Protein AF-A0A1Q2D5L6-F1 (afdb_monomer_lite)

Secondary structure (DSSP, 8-state):
---------------PPPHHHHHHHHHHHHHHHHHHHHHHHHHHHHHHHHHHHHHHHHHHHHHHHHHHHHSS--SSHHHHHHTTSS-HHHHHHHHHTTTTTTS------

Structure (mmCIF, N/CA/C/O backbone):
data_AF-A0A1Q2D5L6-F1
#
_entry.id   AF-A0A1Q2D5L6-F1
#
loop_
_atom_site.group_PDB
_atom_site.id
_atom_site.type_symbol
_atom_site.label_atom_id
_atom_site.label_alt_id
_atom_site.label_comp_id
_atom_site.label_asym_id
_atom_site.label_entity_id
_atom_site.label_seq_id
_atom_site.pdbx_PDB_ins_code
_atom_site.Cartn_x
_atom_site.Cartn_y
_atom_site.Cartn_z
_atom_site.occupancy
_atom_site.B_iso_or_equiv
_atom_site.auth_seq_id
_atom_site.auth_comp_id
_atom_site.auth_asym_id
_atom_site.auth_atom_id
_atom_site.pdbx_PDB_model_num
ATOM 1 N N . MET A 1 1 ? -40.035 50.352 61.387 1.00 49.88 1 MET A N 1
ATOM 2 C CA . MET A 1 1 ? -40.475 49.078 60.783 1.00 49.88 1 MET A CA 1
ATOM 3 C C . MET A 1 1 ? -40.603 49.311 59.284 1.00 49.88 1 MET A C 1
ATOM 5 O O . MET A 1 1 ? -41.514 50.021 58.892 1.00 49.88 1 MET A O 1
ATOM 9 N N . ILE A 1 2 ? -39.647 48.843 58.475 1.00 48.84 2 ILE A N 1
ATOM 10 C CA . ILE A 1 2 ? -39.749 48.794 57.005 1.00 48.84 2 ILE A CA 1
ATOM 11 C C . ILE A 1 2 ? -39.213 47.422 56.594 1.00 48.84 2 ILE A C 1
ATOM 13 O O . ILE A 1 2 ? -38.110 47.046 56.987 1.00 48.84 2 ILE A O 1
ATOM 17 N N . GLU A 1 3 ? -40.061 46.664 55.905 1.00 60.16 3 GLU A N 1
ATOM 18 C CA . GLU A 1 3 ? -39.884 45.263 55.533 1.00 60.16 3 GLU A CA 1
ATOM 19 C C . GLU A 1 3 ? -38.658 45.019 54.649 1.00 60.16 3 GLU A C 1
ATOM 21 O O . GLU A 1 3 ? -38.450 45.651 53.611 1.00 60.16 3 GLU A O 1
ATOM 26 N N . THR A 1 4 ? -37.867 44.024 55.036 1.00 63.00 4 THR A N 1
ATOM 27 C CA . THR A 1 4 ? -36.752 43.497 54.257 1.00 63.00 4 THR A CA 1
ATOM 28 C C . THR A 1 4 ? -37.297 42.744 53.041 1.00 63.00 4 THR A C 1
ATOM 30 O O . THR A 1 4 ? -37.830 41.642 53.165 1.00 63.00 4 THR A O 1
ATOM 33 N N . SER A 1 5 ? -37.147 43.319 51.845 1.00 64.62 5 SER A N 1
ATOM 34 C CA . SER A 1 5 ? -37.474 42.653 50.579 1.00 64.62 5 SER A CA 1
ATOM 35 C C . SER A 1 5 ? -36.659 41.367 50.413 1.00 64.62 5 SER A C 1
ATOM 37 O O . SER A 1 5 ? -35.468 41.386 50.093 1.00 64.62 5 SER A O 1
ATOM 39 N N . LYS A 1 6 ? -37.309 40.221 50.627 1.00 70.12 6 LYS A N 1
ATOM 40 C CA . LYS A 1 6 ? -36.737 38.890 50.420 1.00 70.12 6 LYS A CA 1
ATOM 41 C C . LYS A 1 6 ? -36.634 38.611 48.917 1.00 70.12 6 LYS A C 1
ATOM 43 O O . LYS A 1 6 ? -37.571 38.123 48.293 1.00 70.12 6 LYS A O 1
ATOM 48 N N . LYS A 1 7 ? -35.483 38.927 48.322 1.00 69.94 7 LYS A N 1
ATOM 49 C CA . LYS A 1 7 ? -35.175 38.620 46.918 1.00 69.94 7 LYS A CA 1
ATOM 50 C C . LYS A 1 7 ? -35.063 37.095 46.748 1.00 69.94 7 LYS A C 1
ATOM 52 O O . LYS A 1 7 ? -34.096 36.488 47.203 1.00 69.94 7 LYS A O 1
ATOM 57 N N . MET A 1 8 ? -36.065 36.460 46.135 1.00 66.75 8 MET A N 1
ATOM 58 C CA . MET A 1 8 ? -36.020 35.033 45.793 1.00 66.75 8 MET A CA 1
ATOM 59 C C . MET A 1 8 ? -35.031 34.806 44.644 1.00 66.75 8 MET A C 1
ATOM 61 O O . MET A 1 8 ? -35.297 35.163 43.500 1.00 66.75 8 MET A O 1
ATOM 65 N N . ILE A 1 9 ? -33.873 34.218 44.951 1.00 73.44 9 ILE A N 1
ATOM 66 C CA . ILE A 1 9 ? -32.908 33.760 43.947 1.00 73.44 9 ILE A CA 1
ATOM 67 C C . ILE A 1 9 ? -33.416 32.431 43.378 1.00 73.44 9 ILE A C 1
ATOM 69 O O . ILE A 1 9 ? -33.378 31.402 44.053 1.00 73.44 9 ILE A O 1
ATOM 73 N N . ILE A 1 10 ? -33.891 32.449 42.132 1.00 74.75 10 ILE A N 1
ATOM 74 C CA . ILE A 1 10 ? -34.240 31.238 41.383 1.00 74.75 10 ILE A CA 1
ATOM 75 C C . ILE A 1 10 ? -32.929 30.528 41.020 1.00 74.75 10 ILE A C 1
ATOM 77 O O . ILE A 1 10 ? -32.187 30.969 40.143 1.00 74.75 10 ILE A O 1
ATOM 81 N N . LYS A 1 11 ? -32.609 29.440 41.727 1.00 70.44 11 LYS A N 1
ATOM 82 C CA . LYS A 1 11 ? -31.463 28.578 41.409 1.00 70.44 11 LYS A CA 1
ATOM 83 C C . LYS A 1 11 ? -31.795 27.782 40.142 1.00 70.44 11 LYS A C 1
ATOM 85 O O . LYS A 1 11 ? -32.588 26.845 40.197 1.00 70.44 11 LYS A O 1
ATOM 90 N N . GLN A 1 12 ? -31.198 28.143 39.007 1.00 72.75 12 GLN A N 1
ATOM 91 C CA . GLN A 1 12 ? -31.273 27.317 37.801 1.00 72.75 12 GLN A CA 1
ATOM 92 C C . GLN A 1 12 ? -30.523 26.003 38.053 1.00 72.75 12 GLN A C 1
ATOM 94 O O . GLN A 1 12 ? -29.337 26.001 38.389 1.00 72.75 12 GLN A O 1
ATOM 99 N N . LYS A 1 13 ? -31.233 24.877 37.965 1.00 74.31 13 LYS A N 1
ATOM 100 C CA . LYS A 1 13 ? -30.652 23.545 38.135 1.00 74.31 13 LYS A CA 1
ATOM 101 C C . LYS A 1 13 ? -30.053 23.124 36.796 1.00 74.31 13 LYS A C 1
ATOM 103 O O . LYS A 1 13 ? -30.771 22.624 35.938 1.00 74.31 13 LYS A O 1
ATOM 108 N N . ASN A 1 14 ? -28.751 23.333 36.621 1.00 72.94 14 ASN A N 1
ATOM 109 C CA . ASN A 1 14 ? -28.037 22.814 35.457 1.00 72.94 14 ASN A CA 1
ATOM 110 C C . ASN A 1 14 ? -28.062 21.281 35.516 1.00 72.94 14 ASN A C 1
ATOM 112 O O . ASN A 1 14 ? -27.433 20.673 36.383 1.00 72.94 14 ASN A O 1
ATOM 116 N N . GLN A 1 15 ? -28.831 20.663 34.623 1.00 76.81 15 GLN A N 1
ATOM 117 C CA . GLN A 1 15 ? -28.791 19.224 34.403 1.00 76.81 15 GLN A CA 1
ATOM 118 C C . GLN A 1 15 ? -27.516 18.931 33.603 1.00 76.81 15 GLN A C 1
ATOM 120 O O . GLN A 1 15 ? -27.427 19.267 32.427 1.00 76.81 15 GLN A O 1
ATOM 125 N N . GLY A 1 16 ? -26.485 18.425 34.281 1.00 74.62 16 GLY A N 1
ATOM 126 C CA . GLY A 1 16 ? -25.241 17.990 33.645 1.00 74.62 16 GLY A CA 1
ATOM 127 C C . GLY A 1 16 ? -25.377 16.585 33.059 1.00 74.62 16 GLY A C 1
ATOM 128 O O . GLY A 1 16 ? -26.187 15.793 33.541 1.00 74.62 16 GLY A O 1
ATOM 129 N N . PHE A 1 17 ? -24.564 16.291 32.042 1.00 80.81 17 PHE A N 1
ATOM 130 C CA . PHE A 1 17 ? -24.462 14.972 31.417 1.00 80.81 17 PHE A CA 1
ATOM 131 C C . PHE A 1 17 ? -24.247 13.866 32.452 1.00 80.81 17 PHE A C 1
ATOM 133 O O . PHE A 1 17 ? -23.477 14.019 33.406 1.00 80.81 17 PHE A O 1
ATOM 140 N N . THR A 1 18 ? -24.920 12.738 32.249 1.00 89.00 18 THR A N 1
ATOM 141 C CA . THR A 1 18 ? -24.772 11.566 33.120 1.00 89.00 18 THR A CA 1
ATOM 142 C C . THR A 1 18 ? -23.630 10.666 32.644 1.00 89.00 18 THR A C 1
ATOM 144 O O . THR A 1 18 ? -23.288 10.629 31.463 1.00 89.00 18 THR A O 1
ATOM 147 N N . LEU A 1 19 ? -23.052 9.873 33.553 1.00 91.56 19 LEU A N 1
ATOM 148 C CA . LEU A 1 19 ? -22.077 8.839 33.171 1.00 91.56 19 LEU A CA 1
ATOM 149 C C . LEU A 1 19 ? -22.690 7.802 32.216 1.00 91.56 19 LEU A C 1
ATOM 151 O O . LEU A 1 19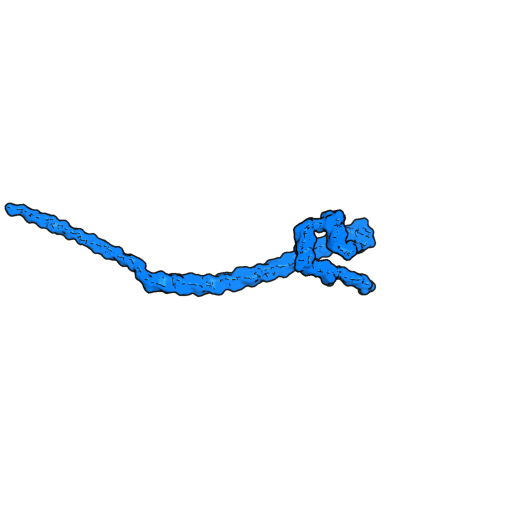 ? -22.007 7.286 31.334 1.00 91.56 19 LEU A O 1
ATOM 155 N N . LEU A 1 20 ? -23.988 7.532 32.377 1.00 91.50 20 LEU A N 1
ATOM 156 C CA . LEU A 1 20 ? -24.741 6.611 31.532 1.00 91.50 20 LEU A CA 1
ATOM 157 C C . LEU A 1 20 ? -24.808 7.100 30.077 1.00 91.50 20 LEU A C 1
ATOM 159 O O . LEU A 1 20 ? -24.657 6.301 29.158 1.00 91.50 20 LEU A O 1
ATOM 163 N N . GLU A 1 21 ? -24.952 8.408 29.863 1.00 91.38 21 GLU A N 1
ATOM 164 C CA . GLU A 1 21 ? -24.908 9.013 28.527 1.00 91.38 21 GLU A CA 1
ATOM 165 C C . GLU A 1 21 ? -23.565 8.783 27.836 1.00 91.38 21 GLU A C 1
ATOM 167 O O . GLU A 1 21 ? -23.532 8.337 26.691 1.00 91.38 21 GLU A O 1
ATOM 172 N N . MET A 1 22 ? -22.451 9.015 28.536 1.00 91.88 22 MET A N 1
ATOM 173 C CA . MET A 1 22 ? -21.122 8.791 27.954 1.00 91.88 22 MET A CA 1
ATOM 174 C C . MET A 1 22 ? -20.876 7.313 27.635 1.00 91.88 22 MET A C 1
ATOM 176 O O . MET A 1 22 ? -20.260 7.002 26.617 1.00 91.88 22 MET A O 1
ATOM 180 N N . LEU A 1 23 ? -21.406 6.395 28.448 1.00 93.38 23 LEU A N 1
ATOM 181 C CA . LEU A 1 23 ? -21.307 4.957 28.199 1.00 93.38 23 LEU A CA 1
ATOM 182 C C . LEU A 1 23 ? -22.025 4.544 26.905 1.00 93.38 23 LEU A C 1
ATOM 184 O O . LEU A 1 23 ? -21.459 3.806 26.098 1.00 93.38 23 LEU A O 1
ATOM 188 N N . VAL A 1 24 ? -23.236 5.058 26.673 1.00 94.06 24 VAL A N 1
ATOM 189 C CA . VAL A 1 24 ? -23.986 4.786 25.435 1.00 94.06 24 VAL A CA 1
ATOM 190 C C . VAL A 1 24 ? -23.284 5.399 24.219 1.00 94.06 24 VAL A C 1
ATOM 192 O O . VAL A 1 24 ? -23.201 4.759 23.172 1.00 94.06 24 VAL A O 1
ATOM 195 N N . VAL A 1 25 ? -22.711 6.599 24.351 1.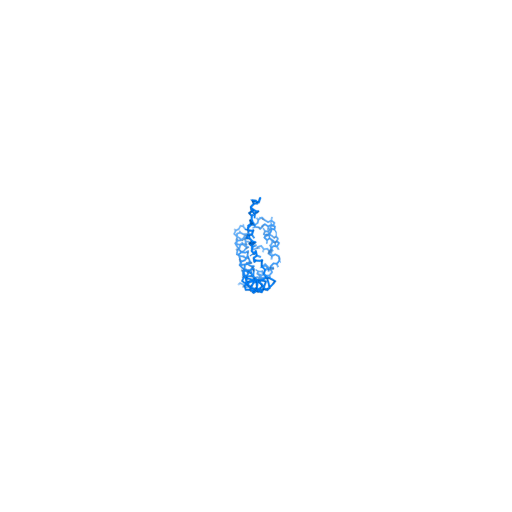00 95.31 25 VAL A N 1
ATOM 196 C CA . VAL A 1 25 ? -21.972 7.255 23.259 1.00 95.31 25 VAL A CA 1
ATOM 197 C C . VAL A 1 25 ? -20.740 6.445 22.845 1.00 95.31 25 VAL A C 1
ATOM 199 O O . VAL A 1 25 ? -20.546 6.199 21.653 1.00 95.31 25 VAL A O 1
ATOM 202 N N . LEU A 1 26 ? -19.934 5.975 23.803 1.00 94.25 26 LEU A N 1
ATOM 203 C CA . LEU A 1 26 ? -18.768 5.135 23.502 1.00 94.25 26 LEU A CA 1
ATOM 204 C C . LEU A 1 26 ? -19.181 3.815 22.839 1.00 94.25 26 LEU A C 1
ATOM 206 O O . LEU A 1 26 ? -18.547 3.378 21.876 1.00 94.25 26 LEU A O 1
ATOM 210 N N . LEU A 1 27 ? -20.285 3.216 23.290 1.00 95.06 27 LEU A N 1
ATOM 211 C CA . LEU A 1 27 ? -20.837 2.010 22.679 1.00 95.06 27 LEU A CA 1
ATOM 212 C C . LEU A 1 27 ? -21.230 2.240 21.211 1.00 95.06 27 LEU A C 1
ATOM 214 O O . LEU A 1 27 ? -20.874 1.437 20.353 1.00 95.06 27 LEU A O 1
ATOM 218 N N . ILE A 1 28 ? -21.878 3.358 20.883 1.00 95.81 28 ILE A N 1
ATOM 219 C CA . ILE A 1 28 ? -22.250 3.668 19.494 1.00 95.81 28 ILE A CA 1
ATOM 220 C C . ILE A 1 28 ? -21.003 3.915 18.629 1.00 95.81 28 ILE A C 1
ATOM 222 O O . ILE A 1 28 ? -20.886 3.342 17.545 1.00 95.81 28 ILE A O 1
ATOM 226 N N . VAL A 1 29 ? -20.043 4.723 19.099 1.00 95.31 29 VAL A N 1
ATOM 227 C CA . VAL A 1 29 ? -18.829 5.063 18.327 1.00 95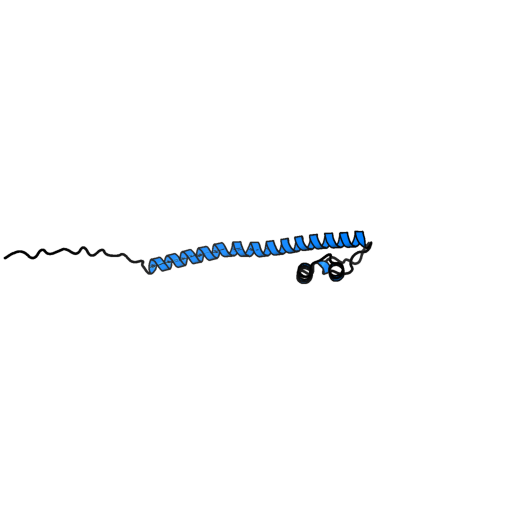.31 29 VAL A CA 1
ATOM 228 C C . VAL A 1 29 ? -17.990 3.820 18.012 1.00 95.31 29 VAL A C 1
ATOM 230 O O . VAL A 1 29 ? -17.485 3.690 16.897 1.00 95.31 29 VAL A O 1
ATOM 233 N N . THR A 1 30 ? -17.878 2.872 18.947 1.00 95.44 30 THR A N 1
ATOM 234 C CA . THR A 1 30 ? -17.138 1.617 18.710 1.00 95.44 30 THR A CA 1
ATOM 235 C C . THR A 1 30 ? -17.766 0.766 17.605 1.00 95.44 30 THR A C 1
ATOM 237 O O . THR A 1 30 ? -17.049 0.296 16.719 1.00 95.44 30 THR A O 1
ATOM 240 N N . VAL A 1 31 ? -19.097 0.627 17.593 1.00 94.69 31 VAL A N 1
ATOM 241 C CA . VAL A 1 31 ? -19.826 -0.100 16.539 1.00 94.69 31 VAL A CA 1
ATOM 242 C C . VAL A 1 31 ? -19.636 0.575 15.180 1.00 94.69 31 VAL A C 1
ATOM 244 O O . VAL A 1 31 ? -19.372 -0.107 14.189 1.00 94.69 31 VAL A O 1
ATOM 247 N N . LEU A 1 32 ? -19.697 1.911 15.127 1.00 94.19 32 LEU A N 1
ATOM 248 C CA . LEU A 1 32 ? -19.437 2.658 13.894 1.00 94.19 32 LEU A CA 1
ATOM 249 C C . LEU A 1 32 ? -18.017 2.392 13.367 1.00 94.19 32 LEU A C 1
ATOM 251 O O . LEU A 1 32 ? -17.863 2.043 12.200 1.00 94.19 32 LEU A O 1
ATOM 255 N N . ILE A 1 33 ? -16.979 2.461 14.206 1.00 92.31 33 ILE A N 1
ATOM 256 C CA . ILE A 1 33 ? -15.589 2.206 13.777 1.00 92.31 33 ILE A CA 1
ATOM 257 C C . ILE A 1 33 ? -15.431 0.800 13.169 1.00 92.31 33 ILE A C 1
ATOM 259 O O . ILE A 1 33 ? -14.822 0.659 12.105 1.00 92.31 33 ILE A O 1
ATOM 263 N N . ILE A 1 34 ? -16.022 -0.227 13.791 1.00 90.56 34 ILE A N 1
ATOM 264 C CA . ILE A 1 34 ? -15.967 -1.618 13.305 1.00 90.56 34 ILE A CA 1
ATOM 265 C C . ILE A 1 34 ? -16.612 -1.766 11.921 1.00 90.56 34 ILE A C 1
ATOM 267 O O . ILE A 1 34 ? -16.125 -2.555 11.118 1.00 90.56 34 ILE A O 1
ATOM 271 N N . LEU A 1 35 ? -17.671 -1.011 11.612 1.00 88.06 35 LEU A N 1
ATOM 272 C CA . LEU A 1 35 ? -18.322 -1.044 10.296 1.00 88.06 35 LEU A CA 1
ATOM 273 C C . LEU A 1 35 ? -17.548 -0.256 9.225 1.00 88.06 35 LEU A C 1
ATOM 275 O O . LEU A 1 35 ? -17.564 -0.634 8.053 1.00 88.06 35 LEU A O 1
ATOM 279 N N . PHE A 1 36 ? -16.837 0.807 9.608 1.00 81.75 36 PHE A N 1
ATOM 280 C CA . PHE A 1 36 ? -16.077 1.650 8.676 1.00 81.75 36 PHE A CA 1
ATOM 281 C C . PHE A 1 36 ? -14.716 1.053 8.276 1.00 81.75 36 PHE A C 1
ATOM 283 O O . PHE A 1 36 ? -14.343 1.109 7.102 1.00 81.75 36 PHE A O 1
ATOM 290 N N . ILE A 1 37 ? -13.982 0.438 9.211 1.00 80.81 37 ILE A N 1
ATOM 291 C CA . ILE A 1 37 ? -12.666 -0.178 8.949 1.00 80.81 37 ILE A CA 1
ATOM 292 C C . ILE A 1 37 ? -12.667 -1.226 7.811 1.00 80.81 37 ILE A C 1
ATOM 294 O O . ILE A 1 37 ? -11.790 -1.142 6.946 1.00 80.81 37 ILE A O 1
ATOM 298 N N . PRO A 1 38 ? -13.594 -2.206 7.737 1.00 75.75 38 PRO A N 1
ATOM 299 C CA . PRO A 1 38 ? -13.526 -3.268 6.731 1.00 75.75 38 PRO A CA 1
ATOM 300 C C . PRO A 1 38 ? -13.662 -2.738 5.301 1.00 75.75 38 PRO A C 1
ATOM 302 O O . PRO A 1 38 ? -13.112 -3.337 4.374 1.00 75.75 38 PRO A O 1
ATOM 305 N N . ASN A 1 39 ? -14.345 -1.604 5.114 1.00 67.31 39 ASN A N 1
ATOM 306 C CA . ASN A 1 39 ? -14.446 -0.945 3.815 1.00 67.31 39 ASN A CA 1
ATOM 307 C C . ASN A 1 39 ? -13.100 -0.328 3.378 1.00 67.31 39 ASN A C 1
ATOM 309 O O . ASN A 1 39 ? -12.729 -0.395 2.208 1.00 67.31 39 ASN A O 1
ATOM 313 N N . VAL A 1 40 ? -12.310 0.189 4.325 1.00 66.56 40 VAL A N 1
ATOM 314 C CA . VAL A 1 40 ? -10.995 0.797 4.052 1.00 66.56 40 VAL A CA 1
ATOM 315 C C . VAL A 1 40 ? -9.941 -0.254 3.674 1.00 66.56 40 VAL A C 1
ATOM 317 O O . VAL A 1 40 ? -9.113 -0.018 2.793 1.00 66.56 40 VAL A O 1
ATOM 320 N N . THR A 1 41 ? -9.966 -1.439 4.291 1.00 60.94 41 THR A N 1
ATOM 321 C CA . THR A 1 41 ? -8.944 -2.480 4.055 1.00 60.94 41 THR A CA 1
ATOM 322 C C . THR A 1 41 ? -9.060 -3.133 2.673 1.00 60.94 41 THR A C 1
ATOM 324 O O . THR A 1 41 ? -8.038 -3.389 2.033 1.00 60.94 41 THR A O 1
ATOM 327 N N . LYS A 1 42 ? -10.279 -3.353 2.156 1.00 59.56 42 LYS A N 1
ATOM 328 C CA . LYS A 1 42 ? -10.482 -3.992 0.838 1.00 59.56 42 LYS A CA 1
ATOM 329 C C . LYS A 1 42 ? -9.931 -3.151 -0.318 1.00 59.56 42 LYS A C 1
ATOM 331 O O . LYS A 1 42 ? -9.338 -3.705 -1.244 1.00 59.56 42 LYS A O 1
ATOM 336 N N . GLN A 1 43 ? -10.027 -1.824 -0.226 1.00 57.91 43 GLN A N 1
ATOM 337 C CA . GLN A 1 43 ? -9.517 -0.917 -1.259 1.00 57.91 43 GLN A CA 1
ATOM 338 C C . GLN A 1 43 ? -7.994 -1.017 -1.425 1.00 57.91 43 GLN A C 1
ATOM 340 O O . GLN A 1 43 ? -7.508 -1.002 -2.550 1.00 57.91 43 GLN A O 1
ATOM 345 N N . ARG A 1 44 ? -7.235 -1.212 -0.338 1.00 61.22 44 ARG A N 1
ATOM 346 C CA . ARG A 1 44 ? -5.763 -1.302 -0.399 1.00 61.22 44 ARG A CA 1
ATOM 347 C C . ARG A 1 44 ? -5.273 -2.500 -1.217 1.00 61.22 44 ARG A C 1
ATOM 349 O O . ARG A 1 44 ? -4.331 -2.362 -1.990 1.00 61.22 44 ARG A O 1
ATOM 356 N N . SER A 1 45 ? -5.933 -3.652 -1.078 1.00 61.59 45 SER A N 1
ATOM 357 C CA . SER A 1 45 ? -5.582 -4.866 -1.833 1.00 61.59 45 SER A CA 1
ATOM 358 C C . SER A 1 45 ? -5.891 -4.741 -3.330 1.00 61.59 45 SER A C 1
ATOM 360 O O . SER A 1 45 ? -5.022 -5.001 -4.158 1.00 61.59 45 SER A O 1
ATOM 362 N N . MET A 1 46 ? -7.078 -4.233 -3.682 1.00 61.03 46 MET A N 1
ATOM 363 C CA . MET A 1 46 ? -7.463 -3.997 -5.079 1.00 61.03 46 MET A CA 1
ATOM 364 C C . MET A 1 46 ? -6.597 -2.929 -5.756 1.00 61.03 46 MET A C 1
ATOM 366 O O . MET A 1 46 ? -6.334 -3.018 -6.954 1.00 61.03 46 MET A O 1
ATOM 370 N N . ILE A 1 47 ? -6.152 -1.915 -5.008 1.00 61.56 47 ILE A N 1
ATOM 371 C CA . ILE A 1 47 ? -5.217 -0.906 -5.515 1.00 61.56 47 ILE A CA 1
ATOM 372 C C . ILE A 1 47 ? -3.866 -1.555 -5.827 1.00 61.56 47 ILE A C 1
ATOM 374 O O . ILE A 1 47 ? -3.354 -1.347 -6.920 1.00 61.56 47 ILE A O 1
ATOM 378 N N . SER A 1 48 ? -3.337 -2.409 -4.945 1.00 71.50 48 SER A N 1
ATOM 379 C CA . SER A 1 48 ? -2.053 -3.089 -5.175 1.00 71.50 48 SER A CA 1
ATOM 380 C C . SER A 1 48 ? -2.062 -3.995 -6.418 1.00 71.50 48 SER A C 1
ATOM 382 O O . SER A 1 48 ? -1.087 -4.017 -7.171 1.00 71.50 48 SER A O 1
ATOM 384 N N . GLU A 1 49 ? -3.166 -4.696 -6.693 1.00 73.75 49 GLU A N 1
ATOM 385 C CA . GLU A 1 49 ? -3.297 -5.500 -7.918 1.00 73.75 49 GLU A CA 1
ATOM 386 C C . GLU A 1 49 ? -3.386 -4.636 -9.181 1.00 73.75 49 GLU A C 1
ATOM 388 O O . GLU A 1 49 ? -2.711 -4.920 -10.174 1.00 73.75 49 GLU A O 1
ATOM 393 N N . LYS A 1 50 ? -4.163 -3.545 -9.143 1.00 77.44 50 LYS A N 1
ATOM 394 C CA . LYS A 1 50 ? -4.241 -2.587 -10.257 1.00 77.44 50 LYS A CA 1
ATOM 395 C C . LYS A 1 50 ? -2.901 -1.898 -10.513 1.00 77.44 50 LYS A C 1
ATOM 397 O O . LYS A 1 50 ? -2.527 -1.718 -11.668 1.00 77.44 50 LYS A O 1
ATOM 402 N N . GLU A 1 51 ? -2.164 -1.560 -9.459 1.00 75.88 51 GLU A N 1
ATOM 403 C CA . GLU A 1 51 ? -0.806 -1.018 -9.543 1.00 75.88 51 GLU A CA 1
ATOM 404 C C . GLU A 1 51 ? 0.149 -2.008 -10.218 1.00 75.88 51 GLU A C 1
ATOM 406 O O . GLU A 1 51 ? 0.892 -1.620 -11.121 1.00 75.88 51 GLU A O 1
ATOM 411 N N . LYS A 1 52 ? 0.101 -3.293 -9.837 1.00 79.00 52 LYS A N 1
ATOM 412 C CA . LY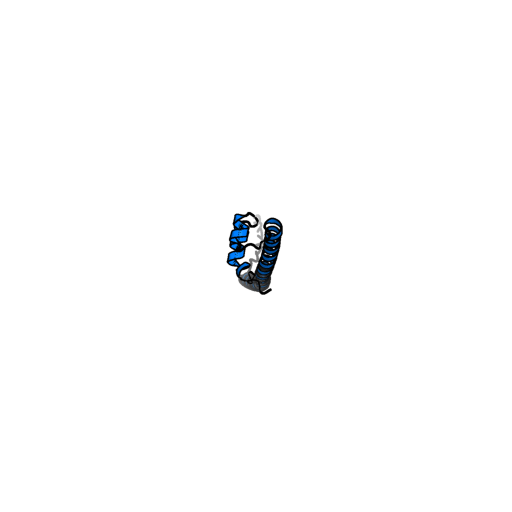S A 1 52 ? 0.920 -4.341 -10.464 1.00 79.00 52 LYS A CA 1
ATOM 413 C C . LYS A 1 52 ? 0.570 -4.522 -11.943 1.00 79.00 52 LYS A C 1
ATOM 415 O O . LYS A 1 52 ? 1.475 -4.612 -12.773 1.00 79.00 52 LYS A O 1
ATOM 420 N N . ALA A 1 53 ? -0.719 -4.546 -12.283 1.00 79.94 53 ALA A N 1
ATOM 421 C CA . ALA A 1 53 ? -1.178 -4.662 -13.667 1.00 79.94 53 ALA A CA 1
ATOM 422 C C . ALA A 1 53 ? -0.745 -3.455 -14.517 1.00 79.94 53 ALA A C 1
ATOM 424 O O . ALA A 1 53 ? -0.219 -3.631 -15.616 1.00 79.94 53 ALA A O 1
ATOM 425 N N . GLY A 1 54 ? -0.890 -2.236 -13.986 1.00 82.69 54 GLY A N 1
ATOM 426 C CA . GLY A 1 54 ? -0.444 -1.012 -14.652 1.00 82.69 54 GLY A CA 1
ATOM 427 C C . GLY A 1 54 ? 1.066 -0.991 -14.884 1.00 82.69 54 GLY A C 1
ATOM 428 O O . GLY A 1 54 ? 1.512 -0.710 -15.994 1.00 82.69 54 GLY A O 1
ATOM 429 N N . LEU A 1 55 ? 1.856 -1.362 -13.871 1.00 82.44 55 LEU A N 1
ATOM 430 C CA . LEU A 1 55 ? 3.313 -1.443 -13.997 1.00 82.44 55 LEU A CA 1
ATOM 431 C C . LEU A 1 55 ? 3.743 -2.505 -15.018 1.00 82.44 55 LEU A C 1
ATO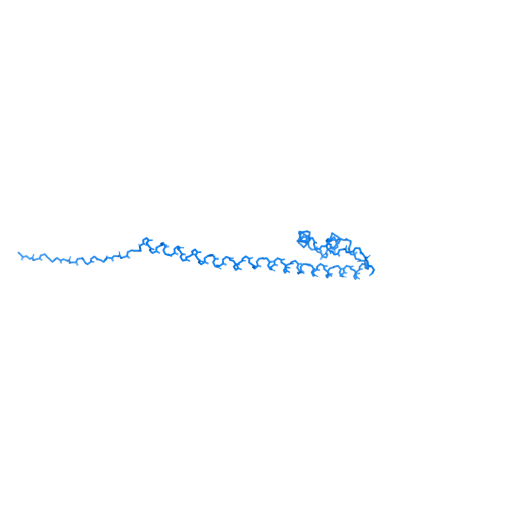M 433 O O . LEU A 1 55 ? 4.640 -2.250 -15.815 1.00 82.44 55 LEU A O 1
ATOM 437 N N . THR A 1 56 ? 3.072 -3.660 -15.039 1.00 81.75 56 THR A N 1
ATOM 438 C CA . THR A 1 56 ? 3.319 -4.708 -16.043 1.00 81.75 56 THR A CA 1
ATOM 439 C C . THR A 1 56 ? 3.084 -4.174 -17.453 1.00 81.75 56 THR A C 1
ATOM 441 O O . THR A 1 56 ? 3.928 -4.369 -18.320 1.00 81.75 56 THR A O 1
ATOM 444 N N . LYS A 1 57 ? 1.989 -3.434 -17.673 1.00 83.00 57 LYS A N 1
ATOM 445 C CA . LYS A 1 57 ? 1.678 -2.876 -18.993 1.00 83.00 57 LYS A CA 1
ATOM 446 C C . LYS A 1 57 ? 2.710 -1.846 -19.455 1.00 83.00 57 LYS A C 1
ATOM 448 O O . LYS A 1 57 ? 3.086 -1.851 -20.621 1.00 83.00 57 LYS A O 1
ATOM 453 N N . VAL A 1 58 ? 3.182 -0.991 -18.546 1.00 84.75 58 VAL A N 1
ATOM 454 C CA . VAL A 1 58 ? 4.250 -0.026 -18.850 1.00 84.75 58 VAL A CA 1
ATOM 455 C C . VAL A 1 58 ? 5.523 -0.758 -19.261 1.00 84.75 58 VAL A C 1
ATOM 457 O O . VAL A 1 58 ? 6.086 -0.427 -20.298 1.00 84.75 58 VAL A O 1
ATOM 460 N N . ILE A 1 59 ? 5.944 -1.769 -18.493 1.00 83.44 59 ILE A N 1
ATOM 461 C CA . ILE A 1 59 ? 7.146 -2.557 -18.796 1.00 83.44 59 ILE A CA 1
ATOM 462 C C . ILE A 1 59 ? 7.006 -3.270 -20.145 1.00 83.44 59 ILE A C 1
ATOM 464 O O . ILE A 1 59 ? 7.936 -3.212 -20.937 1.00 83.44 59 ILE A O 1
ATOM 468 N N . GLU A 1 60 ? 5.856 -3.879 -20.448 1.00 81.31 60 GLU A N 1
ATOM 469 C CA . GLU A 1 60 ? 5.599 -4.492 -21.762 1.00 81.31 60 GLU A CA 1
ATOM 470 C C . GLU A 1 60 ? 5.778 -3.488 -22.910 1.00 81.31 60 GLU A C 1
ATOM 472 O O . GLU A 1 60 ? 6.450 -3.798 -23.890 1.00 81.31 60 GLU A O 1
ATOM 477 N N . THR A 1 61 ? 5.250 -2.267 -22.774 1.00 83.81 61 THR A N 1
ATOM 478 C CA . THR A 1 61 ? 5.450 -1.211 -23.778 1.00 83.81 61 THR A CA 1
ATOM 479 C C . THR A 1 61 ? 6.923 -0.809 -23.906 1.00 83.81 61 THR A C 1
ATOM 481 O O . THR A 1 61 ? 7.395 -0.582 -25.014 1.00 83.81 61 THR A O 1
ATOM 484 N N . GLN A 1 62 ? 7.675 -0.758 -22.802 1.00 82.44 62 GLN A N 1
ATOM 485 C CA . GLN A 1 62 ? 9.113 -0.459 -22.843 1.00 82.44 62 GLN A CA 1
ATOM 486 C C . GLN A 1 62 ? 9.928 -1.580 -23.504 1.00 82.44 62 GLN A C 1
ATOM 488 O O . GLN A 1 62 ? 10.844 -1.303 -24.271 1.00 82.44 62 GLN A O 1
ATOM 493 N N . VAL A 1 63 ? 9.579 -2.842 -23.243 1.00 83.38 63 VAL A N 1
ATOM 494 C CA . VAL A 1 63 ? 10.175 -4.018 -23.900 1.00 83.38 63 VAL A CA 1
ATOM 495 C C . VAL A 1 63 ? 9.935 -3.973 -25.407 1.00 83.38 63 VAL A C 1
ATOM 497 O O . VAL A 1 63 ? 10.851 -4.232 -26.184 1.00 83.38 63 VAL A O 1
ATOM 500 N N . GLU A 1 64 ? 8.716 -3.631 -25.819 1.00 81.38 64 GLU A N 1
ATOM 501 C CA . GLU A 1 64 ? 8.360 -3.503 -27.231 1.00 81.38 64 GLU A CA 1
ATOM 502 C C . GLU A 1 64 ? 9.142 -2.369 -27.906 1.00 81.38 64 GLU A C 1
ATOM 504 O O . GLU A 1 64 ? 9.710 -2.578 -28.974 1.00 81.38 64 GLU A O 1
ATOM 509 N N . MET A 1 65 ? 9.273 -1.206 -27.259 1.00 82.81 65 MET A N 1
ATOM 510 C CA . MET A 1 65 ? 10.110 -0.113 -27.773 1.00 82.81 65 MET A CA 1
ATOM 511 C C . MET A 1 65 ? 11.586 -0.507 -27.883 1.00 82.81 65 MET A C 1
ATOM 513 O O . MET A 1 65 ? 12.208 -0.238 -28.908 1.00 82.81 65 MET A O 1
ATOM 517 N N . TYR A 1 66 ? 12.129 -1.212 -26.886 1.00 82.50 66 TYR A N 1
ATOM 518 C CA . TYR A 1 66 ? 13.497 -1.729 -26.947 1.00 82.50 66 TYR A CA 1
ATOM 519 C C . TYR A 1 66 ? 13.698 -2.668 -28.145 1.00 82.50 66 TYR A C 1
ATOM 521 O O . TYR A 1 66 ? 14.708 -2.564 -28.840 1.00 82.50 66 TYR A O 1
ATOM 529 N N . TYR A 1 67 ? 12.731 -3.551 -28.416 1.00 82.00 67 TYR A N 1
ATOM 530 C CA . TYR A 1 67 ? 12.767 -4.457 -29.566 1.00 82.00 67 TYR A CA 1
ATOM 531 C C . TYR A 1 67 ? 12.699 -3.709 -30.903 1.00 82.00 67 TYR A C 1
ATOM 533 O O . TYR A 1 67 ? 13.439 -4.046 -31.827 1.00 82.00 67 TYR A O 1
ATOM 541 N N . LEU A 1 68 ? 11.859 -2.675 -31.002 1.00 84.12 68 LEU A N 1
ATOM 542 C CA . LEU A 1 68 ? 11.756 -1.844 -32.205 1.00 84.12 68 LEU A CA 1
ATOM 543 C C . LEU A 1 68 ? 13.064 -1.100 -32.518 1.00 84.12 68 LEU A C 1
ATOM 545 O O . LEU A 1 68 ? 13.387 -0.919 -33.689 1.00 84.12 68 LEU A O 1
ATOM 549 N N . GLU A 1 69 ? 13.817 -0.692 -31.495 1.00 84.75 69 GLU A N 1
ATOM 550 C CA . GLU A 1 69 ? 15.066 0.062 -31.666 1.00 84.75 69 GLU A CA 1
ATOM 551 C C . GLU A 1 69 ? 16.301 -0.838 -31.834 1.00 84.75 69 GLU A C 1
ATOM 553 O O . GLU A 1 69 ? 17.168 -0.546 -32.657 1.00 84.75 69 GLU A O 1
ATOM 558 N N . ASN A 1 70 ? 16.383 -1.944 -31.089 1.00 83.69 70 ASN A N 1
ATOM 559 C CA . ASN A 1 70 ? 17.584 -2.787 -31.011 1.00 83.69 70 ASN A CA 1
ATOM 560 C C . ASN A 1 70 ? 17.439 -4.141 -31.727 1.00 83.69 70 ASN A C 1
ATOM 562 O O . ASN A 1 70 ? 18.391 -4.922 -31.764 1.00 83.69 70 ASN A O 1
ATOM 566 N N . GLY A 1 71 ? 16.254 -4.461 -32.261 1.00 80.12 71 GLY A N 1
ATOM 567 C CA . GLY A 1 71 ? 15.974 -5.710 -32.982 1.00 80.12 71 GLY A CA 1
ATOM 568 C C . GLY A 1 71 ? 16.068 -6.979 -32.126 1.00 80.12 71 GLY A C 1
ATOM 569 O O . GLY A 1 71 ? 16.055 -8.089 -32.656 1.00 80.12 71 GLY A O 1
ATOM 570 N N . SER A 1 72 ? 16.188 -6.835 -30.808 1.00 78.31 72 SER A N 1
ATOM 571 C CA . SER A 1 72 ? 16.336 -7.916 -29.837 1.00 78.31 72 SER A CA 1
ATOM 572 C C . SER A 1 72 ? 15.522 -7.607 -28.586 1.00 78.31 72 SER A C 1
ATOM 574 O O . SER A 1 72 ? 15.253 -6.448 -28.288 1.00 78.31 72 SER A O 1
ATOM 576 N N . TYR A 1 73 ? 15.076 -8.639 -27.872 1.00 77.19 73 TYR A N 1
ATOM 577 C CA . TYR A 1 73 ? 14.402 -8.448 -26.590 1.00 77.19 73 TYR A CA 1
ATOM 578 C C . TYR A 1 73 ? 15.427 -8.158 -25.484 1.00 77.19 73 TYR A C 1
ATOM 580 O O . TYR A 1 73 ? 16.522 -8.722 -25.511 1.00 77.19 73 TYR A O 1
ATOM 588 N N . PRO A 1 74 ? 15.083 -7.318 -24.494 1.00 74.06 74 PRO A N 1
ATOM 589 C CA . PRO A 1 74 ? 15.953 -7.056 -23.358 1.00 74.06 74 PRO A CA 1
ATOM 590 C C . PRO A 1 74 ? 16.078 -8.314 -22.487 1.00 74.06 74 PRO A C 1
ATOM 592 O O . PRO A 1 74 ? 15.081 -8.958 -22.157 1.00 74.06 74 PRO A O 1
ATOM 595 N N . SER A 1 75 ? 17.305 -8.636 -22.083 1.00 72.12 75 SER A N 1
ATOM 596 C CA . SER A 1 75 ? 17.635 -9.812 -21.265 1.00 72.12 75 SER A CA 1
ATOM 597 C C . SER A 1 75 ? 17.075 -9.739 -19.840 1.00 72.12 75 SER A C 1
ATOM 599 O O . SER A 1 75 ? 16.853 -10.763 -19.198 1.00 72.12 75 SER A O 1
ATOM 601 N N . ASP A 1 76 ? 16.856 -8.525 -19.330 1.00 71.19 76 ASP A N 1
ATOM 602 C CA . ASP A 1 76 ? 16.491 -8.262 -17.941 1.00 71.19 76 ASP A CA 1
ATOM 603 C C . ASP A 1 76 ? 15.958 -6.827 -17.758 1.00 71.19 76 ASP A C 1
ATOM 605 O O . ASP A 1 76 ? 16.153 -5.943 -18.596 1.00 71.19 76 ASP A O 1
ATOM 609 N N . ILE A 1 77 ? 15.290 -6.580 -16.620 1.00 74.38 77 ILE A N 1
ATOM 610 C CA . ILE A 1 77 ? 14.849 -5.230 -16.212 1.00 74.38 77 ILE A CA 1
ATOM 611 C C . ILE A 1 77 ? 16.046 -4.270 -16.138 1.00 74.38 77 ILE A C 1
ATOM 613 O O . ILE A 1 77 ? 15.900 -3.083 -16.433 1.00 74.38 77 ILE A O 1
ATOM 617 N N . ALA A 1 78 ? 17.227 -4.765 -15.752 1.00 71.62 78 ALA A N 1
ATOM 618 C CA . ALA A 1 78 ? 18.425 -3.943 -15.626 1.00 71.62 78 ALA A CA 1
ATOM 619 C C . ALA A 1 78 ? 18.873 -3.384 -16.986 1.00 71.62 78 ALA A C 1
ATOM 621 O O . ALA A 1 78 ? 19.290 -2.230 -17.049 1.00 71.62 78 ALA A O 1
ATOM 622 N N . THR A 1 79 ? 18.686 -4.134 -18.074 1.00 74.69 79 THR A N 1
ATOM 623 C CA . THR A 1 79 ? 18.900 -3.676 -19.453 1.00 74.69 79 THR A CA 1
ATOM 624 C C . THR A 1 79 ? 17.934 -2.547 -19.821 1.00 74.69 79 THR A C 1
ATOM 626 O O . THR A 1 79 ? 18.352 -1.531 -20.370 1.00 74.69 79 THR A O 1
ATOM 629 N N . LEU A 1 80 ? 16.654 -2.651 -19.452 1.00 77.62 80 LEU A N 1
ATOM 630 C CA . LEU A 1 80 ? 15.692 -1.560 -19.668 1.00 77.62 80 LEU A CA 1
ATOM 631 C C . LEU A 1 80 ? 16.016 -0.317 -18.824 1.00 77.62 80 LEU A C 1
ATOM 633 O O . LEU A 1 80 ? 15.840 0.808 -19.287 1.00 77.62 80 LEU A O 1
ATOM 637 N N . SER A 1 81 ? 16.514 -0.509 -17.602 1.00 80.31 81 SER A N 1
ATOM 638 C CA . SER A 1 81 ? 16.950 0.581 -16.722 1.00 80.31 81 SER A CA 1
ATOM 639 C C . SER A 1 81 ? 18.211 1.272 -17.241 1.00 80.31 81 SER A C 1
ATOM 641 O O . SER A 1 81 ? 18.294 2.497 -17.200 1.00 80.31 81 SER A O 1
ATOM 643 N N . SER A 1 82 ? 19.197 0.511 -17.723 1.00 78.12 82 SER A N 1
ATOM 644 C CA . SER A 1 82 ? 20.476 1.053 -18.195 1.00 78.12 82 SER A CA 1
ATOM 645 C C . SER A 1 82 ? 20.326 1.863 -19.480 1.00 78.12 82 SER A C 1
ATOM 647 O O . SER A 1 82 ? 21.045 2.840 -19.669 1.00 78.12 82 SER A O 1
ATOM 649 N N . HIS A 1 83 ? 19.351 1.506 -20.317 1.00 77.00 83 HIS A N 1
ATOM 650 C CA . HIS A 1 83 ? 19.010 2.247 -21.529 1.00 77.00 83 HIS A CA 1
ATOM 651 C C . HIS A 1 83 ? 17.962 3.353 -21.287 1.00 77.00 83 HIS A C 1
ATOM 653 O O . HIS A 1 83 ? 17.540 4.016 -22.228 1.00 77.00 83 HIS A O 1
ATOM 659 N N . GLY A 1 84 ? 17.551 3.587 -20.034 1.00 79.62 84 GLY A N 1
ATOM 660 C CA . GLY A 1 84 ? 16.687 4.712 -19.659 1.00 79.62 84 GLY A CA 1
ATOM 661 C C . GLY A 1 84 ? 15.188 4.521 -19.914 1.00 79.62 84 GLY A C 1
ATOM 662 O O . GLY A 1 84 ? 14.426 5.469 -19.740 1.00 79.62 84 GLY A O 1
ATOM 663 N N . TYR A 1 85 ? 14.738 3.317 -20.271 1.00 78.06 85 TYR A N 1
ATOM 664 C CA . TYR A 1 85 ? 13.314 3.025 -20.482 1.00 78.06 85 TYR A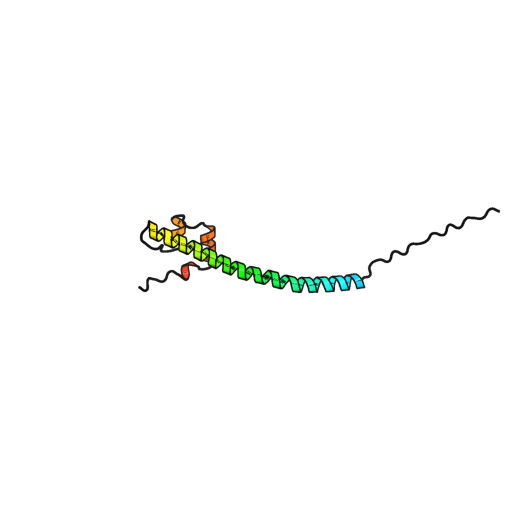 CA 1
ATOM 665 C C . TYR A 1 85 ? 12.525 2.903 -19.168 1.00 78.06 85 TYR A C 1
ATOM 667 O O . TYR A 1 85 ? 11.302 3.042 -19.161 1.00 78.06 85 TYR A O 1
ATOM 675 N N . LEU A 1 86 ? 13.201 2.637 -18.042 1.00 81.12 86 LEU A N 1
ATOM 676 C CA . LEU A 1 86 ? 12.582 2.519 -16.717 1.00 81.12 86 LEU A CA 1
ATOM 677 C C . LEU A 1 86 ? 13.252 3.435 -15.693 1.00 81.12 86 LEU A C 1
ATOM 679 O O . LEU A 1 86 ? 14.475 3.549 -15.648 1.00 81.12 86 LEU A O 1
ATOM 683 N N . SER A 1 87 ? 12.445 4.040 -14.819 1.00 83.19 87 SER A N 1
ATOM 684 C CA . SER A 1 87 ? 12.946 4.800 -13.670 1.00 83.19 87 SER A CA 1
ATOM 685 C C . SER A 1 87 ? 13.355 3.883 -12.512 1.00 83.19 87 SER A C 1
ATOM 687 O O . SER A 1 87 ? 12.809 2.789 -12.347 1.00 83.19 87 SER A O 1
ATOM 689 N N . GLU A 1 88 ? 14.250 4.352 -11.635 1.00 80.00 88 GLU A N 1
ATOM 690 C CA . GLU A 1 88 ? 14.677 3.589 -10.448 1.00 80.00 88 GLU A CA 1
ATOM 691 C C . GLU A 1 88 ? 13.502 3.132 -9.568 1.00 80.00 88 GLU A C 1
ATOM 693 O O . GLU A 1 88 ? 13.533 2.057 -8.965 1.00 80.00 88 GLU A O 1
ATOM 698 N N . GLU A 1 89 ? 12.442 3.939 -9.484 1.00 79.88 89 GLU A N 1
ATOM 699 C CA . GLU A 1 89 ? 11.241 3.583 -8.728 1.00 79.88 89 GLU A CA 1
ATOM 700 C C . GLU A 1 89 ? 10.459 2.438 -9.378 1.00 79.88 89 GLU A C 1
ATOM 702 O O . GLU A 1 89 ? 9.903 1.589 -8.674 1.00 79.88 89 GLU A O 1
ATOM 707 N N . GLN A 1 90 ? 10.400 2.407 -10.711 1.00 79.88 90 GLN A N 1
ATOM 708 C CA . GLN A 1 90 ? 9.744 1.338 -11.463 1.00 79.88 90 GLN A CA 1
ATOM 709 C C . GLN A 1 90 ? 10.526 0.032 -11.347 1.00 79.88 90 GLN A C 1
ATOM 711 O O . GLN A 1 90 ? 9.905 -1.009 -11.143 1.00 79.88 90 GLN A O 1
ATOM 716 N N . VAL A 1 91 ? 11.861 0.094 -11.375 1.00 80.38 91 VAL A N 1
ATOM 717 C CA . VAL A 1 91 ? 12.748 -1.065 -11.173 1.00 80.38 91 VAL A CA 1
ATOM 718 C C . VAL A 1 91 ? 12.541 -1.671 -9.784 1.00 80.38 91 VAL A C 1
ATOM 720 O O . VAL A 1 91 ? 12.187 -2.844 -9.673 1.00 80.38 91 VAL A O 1
ATOM 723 N N . LYS A 1 92 ? 12.614 -0.856 -8.723 1.00 81.19 92 LYS A N 1
ATOM 724 C CA . LYS A 1 92 ? 12.382 -1.306 -7.334 1.00 81.19 92 LYS A CA 1
ATOM 725 C C . LYS A 1 92 ? 11.002 -1.947 -7.150 1.00 81.19 92 LYS A C 1
ATOM 727 O O . LYS A 1 92 ? 10.854 -2.943 -6.439 1.00 81.19 92 LYS A O 1
ATOM 732 N N . LYS A 1 93 ? 9.963 -1.390 -7.786 1.00 80.44 93 LYS A N 1
ATOM 733 C CA . LYS A 1 93 ? 8.607 -1.966 -7.758 1.00 80.44 93 LYS A CA 1
ATOM 734 C C . LYS A 1 93 ? 8.533 -3.269 -8.563 1.00 80.44 93 LYS A C 1
ATOM 736 O O . LYS A 1 93 ? 7.910 -4.220 -8.099 1.00 80.44 93 LYS A O 1
ATOM 741 N N . ALA A 1 94 ? 9.167 -3.337 -9.729 1.00 77.12 94 ALA A N 1
ATOM 742 C CA . ALA A 1 94 ? 9.172 -4.521 -10.582 1.00 77.12 94 ALA A CA 1
ATOM 743 C C . ALA A 1 94 ? 9.891 -5.711 -9.926 1.00 77.12 94 ALA A C 1
ATOM 745 O O . ALA A 1 94 ? 9.378 -6.830 -9.993 1.00 77.12 94 ALA A O 1
ATOM 746 N N . GLU A 1 95 ? 11.001 -5.460 -9.225 1.00 75.88 95 GLU A N 1
ATOM 747 C CA . GLU A 1 95 ? 11.719 -6.442 -8.400 1.00 75.88 95 GLU A CA 1
ATOM 748 C C . GLU A 1 95 ? 10.861 -6.927 -7.228 1.00 75.88 95 GLU A C 1
ATOM 750 O O . GLU A 1 95 ? 10.676 -8.130 -7.042 1.00 75.88 95 GLU A O 1
ATOM 755 N N . LYS A 1 96 ? 10.245 -5.997 -6.483 1.00 75.94 96 LYS A N 1
ATOM 756 C CA . LYS A 1 96 ? 9.342 -6.318 -5.365 1.00 75.94 96 LYS A CA 1
ATOM 757 C C . LYS A 1 96 ? 8.178 -7.216 -5.791 1.00 75.94 96 LYS A C 1
ATOM 759 O O . LYS A 1 96 ? 7.749 -8.080 -5.028 1.00 75.94 96 LYS A O 1
ATOM 764 N N . TYR A 1 97 ? 7.648 -6.997 -6.990 1.00 70.00 97 TYR A N 1
ATOM 765 C CA . TYR A 1 97 ? 6.507 -7.737 -7.523 1.00 70.00 97 TYR A CA 1
ATOM 766 C C . TYR A 1 97 ? 6.895 -8.908 -8.440 1.00 70.00 97 TYR A C 1
ATOM 768 O O . TYR A 1 97 ? 5.983 -9.558 -8.967 1.00 70.00 97 TYR A O 1
ATOM 776 N N . LYS A 1 98 ? 8.201 -9.176 -8.621 1.00 68.19 98 LYS A N 1
ATOM 777 C CA . LYS A 1 98 ? 8.756 -10.224 -9.500 1.00 68.19 98 LYS A CA 1
ATOM 778 C C . LYS A 1 98 ? 8.105 -10.233 -10.892 1.00 68.19 98 LYS A C 1
ATOM 780 O O . LYS A 1 98 ? 7.785 -11.282 -11.442 1.00 68.19 98 LYS A O 1
ATOM 785 N N . ILE A 1 99 ? 7.850 -9.046 -11.452 1.00 66.81 99 ILE A N 1
ATOM 786 C CA . ILE A 1 99 ? 7.025 -8.892 -12.668 1.00 66.81 99 ILE A CA 1
ATOM 787 C C . ILE A 1 99 ? 7.715 -9.501 -13.895 1.00 66.81 99 ILE A C 1
ATOM 789 O O . ILE A 1 99 ? 7.041 -10.059 -14.755 1.00 66.81 99 ILE A O 1
ATOM 793 N N . MET A 1 100 ? 9.049 -9.454 -13.946 1.00 57.75 100 MET A N 1
ATOM 794 C CA . MET A 1 100 ? 9.823 -9.933 -15.096 1.00 57.75 100 MET A CA 1
ATOM 795 C C . MET A 1 100 ? 10.367 -11.359 -14.924 1.00 57.75 100 MET A C 1
ATOM 797 O O . MET A 1 100 ? 10.589 -12.032 -15.922 1.00 57.75 100 MET A O 1
ATOM 801 N N . GLU A 1 101 ? 10.466 -11.879 -13.691 1.00 51.62 101 GLU A N 1
ATOM 802 C CA . GLU A 1 101 ? 10.745 -13.312 -13.453 1.00 51.62 101 GLU A CA 1
ATOM 803 C C . GLU A 1 101 ? 9.636 -14.217 -14.018 1.00 51.62 101 GLU A C 1
ATOM 805 O O . GLU A 1 101 ? 9.886 -15.367 -14.358 1.00 51.62 101 GLU A O 1
ATOM 810 N N . LEU A 1 102 ? 8.407 -13.705 -14.136 1.00 48.50 102 LEU A N 1
ATOM 811 C CA . LEU A 1 102 ? 7.248 -14.467 -14.611 1.00 48.50 102 LEU A CA 1
ATOM 812 C C . LEU A 1 102 ? 7.072 -14.460 -16.138 1.00 48.50 102 LEU A C 1
ATOM 814 O O . LEU A 1 102 ? 6.150 -15.107 -16.632 1.00 48.50 102 LEU A O 1
ATOM 818 N N . LYS A 1 103 ? 7.898 -13.714 -16.885 1.00 52.78 103 LYS A N 1
ATOM 819 C CA . LYS A 1 103 ? 7.660 -13.450 -18.313 1.00 52.78 103 LYS A CA 1
ATOM 820 C C . LYS A 1 103 ? 8.918 -13.289 -19.171 1.00 52.78 103 LYS A C 1
ATOM 822 O O . LYS A 1 103 ? 8.818 -12.751 -20.268 1.00 52.78 103 LYS A O 1
ATOM 827 N N . ILE A 1 104 ? 10.059 -13.829 -18.746 1.00 47.59 104 ILE A N 1
ATOM 828 C CA . ILE A 1 104 ? 11.062 -14.292 -19.712 1.00 47.59 104 ILE A CA 1
ATOM 829 C C . ILE A 1 104 ? 10.856 -15.800 -19.855 1.00 47.59 104 ILE A C 1
ATOM 831 O O . ILE A 1 104 ? 11.596 -16.583 -19.254 1.00 47.59 104 ILE A O 1
ATOM 835 N N . PRO A 1 105 ? 9.824 -16.258 -20.595 1.00 40.94 105 PRO A N 1
ATOM 836 C CA . PRO A 1 105 ? 9.960 -17.554 -21.203 1.00 40.94 105 PRO A CA 1
ATOM 837 C C . PRO A 1 105 ? 11.184 -17.405 -22.101 1.00 40.94 105 PRO A C 1
ATOM 839 O O . PRO A 1 105 ? 11.233 -16.549 -22.986 1.00 40.94 105 PRO A O 1
ATOM 842 N N . GLN A 1 106 ? 12.194 -18.234 -21.858 1.00 41.50 106 GLN A N 1
ATOM 843 C CA . GLN A 1 106 ? 12.957 -18.703 -22.996 1.00 41.50 106 GLN A CA 1
ATOM 844 C C . GLN A 1 106 ? 11.943 -19.031 -24.083 1.00 41.50 106 GLN A C 1
ATOM 846 O O . GLN A 1 106 ? 10.949 -19.708 -23.822 1.00 41.50 106 GLN A O 1
ATOM 851 N N . ILE A 1 107 ? 12.179 -18.434 -25.239 1.00 41.25 107 ILE A N 1
ATOM 852 C CA . ILE A 1 107 ? 11.569 -18.757 -26.513 1.00 41.25 107 ILE A CA 1
ATOM 853 C C . ILE A 1 107 ? 11.276 -20.262 -26.539 1.00 41.25 107 ILE A C 1
ATOM 855 O O . ILE A 1 107 ? 12.180 -21.066 -26.745 1.00 41.25 107 ILE A O 1
ATOM 859 N N . ASP A 1 108 ? 10.017 -20.636 -26.340 1.00 31.11 108 ASP A N 1
ATOM 860 C CA . ASP A 1 108 ? 9.478 -21.868 -26.892 1.00 31.11 108 ASP A CA 1
ATOM 861 C C . ASP A 1 108 ? 8.616 -21.445 -28.080 1.00 31.11 108 ASP A C 1
ATOM 863 O O . ASP A 1 108 ? 7.401 -21.315 -27.978 1.00 31.11 108 ASP A O 1
ATOM 867 N N . LYS A 1 109 ? 9.351 -21.222 -29.179 1.00 34.72 109 LYS A N 1
ATOM 868 C CA . LYS A 1 109 ? 8.956 -21.177 -30.597 1.00 34.72 109 LYS A CA 1
ATOM 869 C C . LYS A 1 109 ? 7.973 -20.109 -31.072 1.00 34.72 109 LYS A C 1
ATOM 871 O O . LYS A 1 109 ? 6.789 -20.124 -30.685 1.00 34.72 109 LYS A O 1
#

Foldseek 3Di:
DDDDPPPDDDDDDPPDDDPVNVVVVVVVVVVVVVVPVVVVVVVVVVVLVVVLVVLLVLVVVLQVVCCVVVVDGDPDVVSSVVVPSDDPVSVVVCVVVVSVVVPPDPDPD

pLDDT: mean 74.99, std 13.9, range [31.11, 95.81]

Sequence (109 aa):
MIETSKKMIIKQKNQGFTLLEMLVVLLIVTVLIILFIPNVTKQRSMISEKEKAGLTKVIETQVEMYYLENGSYPSDIATLSSHGYLSEEQVKKAEKYKIMELKIPQIDK

Organism: NCBI:txid633807

InterPro domains:
  IPR000983 General secretion pathway protein G-type pilin [PR00813] (16-41)
  IPR000983 General secretion pathway protein G-type pilin [PR00813] (52-70)
  IPR012902 Prokaryotic N-terminal methylation site [PF07963] (12-35)
  IPR012902 Prokaryotic N-terminal methylation site [PS00409] (15-35)
  IPR012902 Prokaryotic N-terminal methylation site [TIGR02532] (15-34)
  IPR016940 Competence protein ComGC [NF040999] (15-97)
  IPR016940 Competence protein ComGC [PIRSF029928] (5-100)
  IPR045584 Pilin-like [SSF54523] (17-81)
  IPR060070 Competence protein ComGC, C-terminal domain [PF26697] (38-92)

Radius of gyration: 34.37 Å; chains: 1; bounding box: 61×71×94 Å